Protein AF-A0A380QRN2-F1 (afdb_monomer_lite)

Structure (mmCIF, N/CA/C/O backbone):
data_AF-A0A380QRN2-F1
#
_entry.id   AF-A0A380QRN2-F1
#
loop_
_atom_site.group_PDB
_atom_site.id
_atom_site.type_symbol
_atom_site.label_atom_id
_atom_site.label_alt_id
_atom_site.label_comp_id
_atom_site.label_asym_id
_atom_site.label_entity_id
_atom_site.label_seq_id
_atom_site.pdbx_PDB_ins_code
_atom_site.Cartn_x
_atom_site.Cartn_y
_atom_site.Cartn_z
_atom_site.occupancy
_atom_site.B_iso_or_equiv
_atom_site.auth_seq_id
_atom_site.auth_comp_id
_atom_site.auth_asym_id
_atom_site.auth_atom_id
_atom_site.pdbx_PDB_model_num
ATOM 1 N N . MET A 1 1 ? -8.365 7.459 8.115 1.00 93.50 1 MET A N 1
ATOM 2 C CA . MET A 1 1 ? -8.285 8.087 6.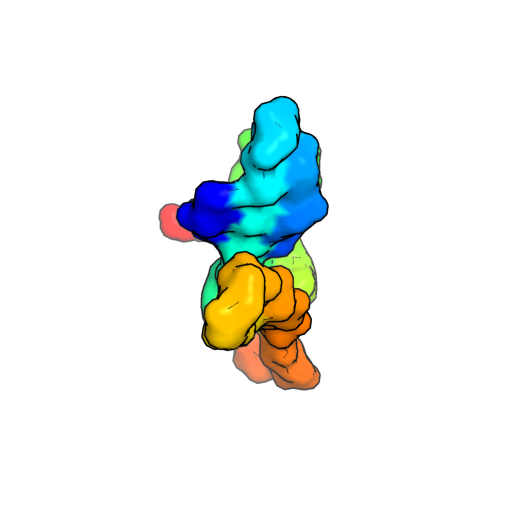777 1.00 93.50 1 MET A CA 1
ATOM 3 C C . MET A 1 1 ? -7.636 7.090 5.842 1.00 93.50 1 MET A C 1
ATOM 5 O O . MET A 1 1 ? -6.624 6.523 6.228 1.00 93.50 1 MET A O 1
ATOM 9 N N . LEU A 1 2 ? -8.219 6.863 4.668 1.00 96.88 2 LEU A N 1
ATOM 10 C CA . LEU A 1 2 ? -7.641 6.019 3.624 1.00 96.88 2 LEU A CA 1
ATOM 11 C C . LEU A 1 2 ? -7.251 6.911 2.444 1.00 96.88 2 LEU A C 1
ATOM 13 O O . LEU A 1 2 ? -8.072 7.709 1.995 1.00 96.88 2 LEU A O 1
ATOM 17 N N . CYS A 1 3 ? -6.021 6.787 1.958 1.00 96.44 3 CYS A N 1
ATOM 18 C CA . CYS A 1 3 ? -5.527 7.518 0.797 1.00 96.44 3 CYS A CA 1
ATOM 19 C C . CYS A 1 3 ? -4.683 6.627 -0.131 1.00 96.44 3 CYS A C 1
ATOM 21 O O . CYS A 1 3 ? -4.381 5.471 0.167 1.00 96.44 3 CYS A O 1
ATOM 23 N N . GLY A 1 4 ? -4.346 7.173 -1.296 1.00 94.62 4 GLY A N 1
ATOM 24 C CA . GLY A 1 4 ? -3.442 6.573 -2.276 1.00 94.62 4 GLY A CA 1
ATOM 25 C C . GLY A 1 4 ? -2.441 7.620 -2.758 1.00 94.62 4 GLY A C 1
ATOM 26 O O . GLY A 1 4 ? -1.933 8.394 -1.950 1.00 94.62 4 GLY A O 1
ATOM 27 N N . HIS A 1 5 ? -2.201 7.678 -4.071 1.00 93.75 5 HIS A N 1
ATOM 28 C CA . HIS A 1 5 ? -1.321 8.636 -4.767 1.00 93.75 5 HIS A CA 1
ATOM 29 C C . HIS A 1 5 ? 0.183 8.506 -4.481 1.00 93.75 5 HIS A C 1
ATOM 31 O O . HIS A 1 5 ? 0.981 8.670 -5.394 1.00 93.75 5 HIS A O 1
ATOM 37 N N . ILE A 1 6 ? 0.588 8.137 -3.266 1.00 93.19 6 ILE A N 1
ATOM 38 C CA . ILE A 1 6 ? 2.010 7.974 -2.920 1.00 93.19 6 ILE A CA 1
ATOM 39 C C . ILE A 1 6 ? 2.619 6.647 -3.401 1.00 93.19 6 ILE A C 1
ATOM 41 O O . ILE A 1 6 ? 3.828 6.472 -3.303 1.00 93.19 6 ILE A O 1
ATOM 45 N N . HIS A 1 7 ? 1.788 5.718 -3.897 1.00 95.38 7 HIS A N 1
ATOM 46 C CA . HIS A 1 7 ? 2.190 4.392 -4.394 1.00 95.38 7 HIS A CA 1
ATOM 47 C C . HIS A 1 7 ? 2.993 3.582 -3.361 1.00 95.38 7 HIS A C 1
ATOM 49 O O . HIS A 1 7 ? 3.935 2.866 -3.693 1.00 95.38 7 HIS A O 1
ATOM 55 N N . GLN A 1 8 ? 2.622 3.729 -2.090 1.00 94.19 8 GLN A N 1
ATOM 56 C CA . GLN A 1 8 ? 3.261 3.082 -0.955 1.00 94.19 8 GLN A CA 1
ATOM 57 C C . GLN A 1 8 ? 2.192 2.563 -0.004 1.00 94.19 8 GLN A C 1
ATOM 59 O O . GLN A 1 8 ? 1.112 3.141 0.145 1.00 94.19 8 GLN A O 1
ATOM 64 N N . GLU A 1 9 ? 2.525 1.464 0.654 1.00 96.06 9 GLU A N 1
ATOM 65 C CA . GLU A 1 9 ? 1.769 0.972 1.790 1.00 96.06 9 GLU A CA 1
ATOM 66 C C . GLU A 1 9 ? 2.111 1.798 3.033 1.00 96.06 9 GLU A C 1
ATOM 68 O O . GLU A 1 9 ? 3.280 2.003 3.352 1.00 96.06 9 GLU A O 1
ATOM 73 N N . LEU A 1 10 ? 1.080 2.249 3.746 1.00 95.81 10 LEU A N 1
ATOM 74 C CA . LEU A 1 10 ? 1.222 2.919 5.034 1.00 95.81 10 LEU A CA 1
ATOM 75 C C . LEU A 1 10 ? 0.120 2.448 5.977 1.00 95.81 10 LEU A C 1
ATOM 77 O O . LEU A 1 10 ? -1.032 2.328 5.556 1.00 95.81 10 LEU A O 1
ATOM 81 N N . ASP A 1 11 ? 0.468 2.235 7.241 1.00 97.00 11 ASP A N 1
ATOM 82 C CA . ASP A 1 11 ? -0.473 2.033 8.340 1.00 97.00 11 ASP A CA 1
ATOM 83 C C . ASP A 1 11 ? 0.126 2.627 9.616 1.00 97.00 11 ASP A C 1
ATOM 85 O O . ASP A 1 11 ? 1.108 2.111 10.149 1.00 97.00 11 ASP A O 1
ATOM 89 N N . LEU A 1 12 ? -0.399 3.771 10.057 1.00 96.25 12 LEU A N 1
ATOM 90 C CA . LEU A 1 12 ? 0.090 4.449 11.257 1.00 96.25 12 LEU A CA 1
ATOM 91 C C . LEU A 1 12 ? -1.021 5.159 12.020 1.00 96.25 12 LEU A C 1
ATOM 93 O O . LEU A 1 12 ? -2.050 5.529 11.453 1.00 96.25 12 LEU A O 1
ATOM 97 N N . ASP A 1 13 ? -0.784 5.402 13.307 1.00 97.00 13 ASP A N 1
ATOM 98 C CA . ASP A 1 13 ? -1.585 6.333 14.094 1.00 97.00 13 ASP A CA 1
ATOM 99 C C . ASP A 1 13 ? -1.022 7.756 13.978 1.00 97.00 13 ASP A C 1
ATOM 101 O O . ASP A 1 13 ? 0.157 8.003 14.234 1.00 97.00 13 ASP A O 1
ATOM 105 N N . TRP A 1 14 ? -1.877 8.699 13.592 1.00 96.88 14 TRP A N 1
ATOM 106 C CA . TRP A 1 14 ? -1.578 10.125 13.559 1.00 96.88 14 TRP A CA 1
ATOM 107 C C . TRP A 1 14 ? -2.518 10.862 14.509 1.00 96.88 14 TRP A C 1
ATOM 109 O O . TRP A 1 14 ? -3.646 11.211 14.148 1.00 96.88 14 TRP A O 1
ATOM 119 N N . TYR A 1 15 ? -2.048 11.107 15.732 1.00 96.94 15 TYR A N 1
ATOM 120 C CA . TYR A 1 15 ? -2.808 11.797 16.780 1.00 96.94 15 TYR A CA 1
ATOM 121 C C . TYR A 1 15 ? -4.175 11.143 17.060 1.00 96.94 15 TYR A C 1
ATOM 123 O O . TYR A 1 15 ? -5.207 11.819 17.079 1.00 96.94 15 TYR A O 1
ATOM 131 N N . GLY A 1 16 ? -4.193 9.820 17.248 1.00 96.56 16 GLY A N 1
ATOM 132 C CA . GLY A 1 16 ? -5.407 9.046 17.522 1.00 96.56 16 GLY A CA 1
ATOM 133 C C . GLY A 1 16 ? -6.277 8.789 16.290 1.00 96.56 16 GLY A C 1
ATOM 134 O O . GLY A 1 16 ? -7.431 8.374 16.417 1.00 96.56 16 GLY A O 1
ATOM 135 N N . LYS A 1 17 ? -5.769 9.081 15.088 1.00 95.56 17 LYS A N 1
ATOM 136 C CA . LYS A 1 17 ? -6.430 8.785 13.816 1.00 95.56 17 LYS A CA 1
ATOM 137 C C . LYS A 1 17 ? -5.564 7.817 13.031 1.00 95.56 17 LYS A C 1
ATOM 139 O O . LYS A 1 17 ? -4.465 8.172 12.623 1.00 95.56 17 LYS A O 1
ATOM 144 N N . A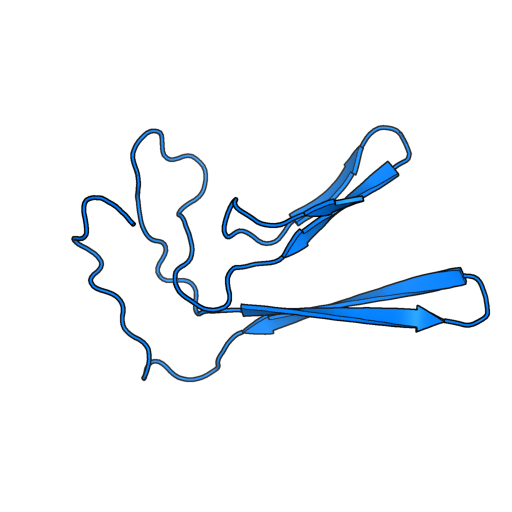RG A 1 18 ? -6.093 6.637 12.715 1.00 96.44 18 ARG A N 1
ATOM 145 C CA . ARG A 1 18 ? -5.414 5.696 11.817 1.00 96.44 18 ARG A CA 1
ATOM 146 C C . ARG A 1 18 ? -5.354 6.254 10.391 1.00 96.44 18 ARG A C 1
ATOM 148 O O . ARG A 1 18 ? -6.389 6.620 9.816 1.00 96.44 18 ARG A O 1
ATOM 155 N N . LEU A 1 19 ? -4.157 6.328 9.822 1.00 97.06 19 LEU A N 1
ATOM 156 C CA . LEU A 1 19 ? -3.884 6.673 8.429 1.00 97.06 19 LEU A CA 1
ATOM 157 C C . LEU A 1 19 ? -3.448 5.417 7.692 1.00 97.06 19 LEU A C 1
ATOM 159 O O . LEU A 1 19 ? -2.484 4.768 8.082 1.00 97.06 19 LEU A O 1
ATOM 163 N N . LEU A 1 20 ? -4.151 5.124 6.605 1.00 98.06 20 LEU A N 1
ATOM 164 C CA . LEU A 1 20 ? -3.853 4.027 5.703 1.00 98.06 20 LEU A CA 1
ATOM 165 C C . LEU A 1 20 ? -3.520 4.595 4.327 1.00 98.06 20 LEU A C 1
ATOM 167 O O . LEU A 1 20 ? -4.307 5.376 3.789 1.00 98.06 20 LEU A O 1
ATOM 171 N N . ALA A 1 21 ? -2.410 4.154 3.742 1.00 97.69 21 ALA A N 1
ATOM 172 C CA . ALA A 1 21 ? -2.151 4.311 2.317 1.00 97.69 21 ALA A CA 1
ATOM 173 C C . ALA A 1 21 ? -2.164 2.942 1.636 1.00 97.69 21 ALA A C 1
ATOM 175 O O . ALA A 1 21 ? -1.633 1.956 2.168 1.00 97.69 21 ALA A O 1
ATOM 176 N N . SER A 1 22 ? -2.829 2.875 0.485 1.00 98.19 22 SER A N 1
ATOM 177 C CA . SER A 1 22 ? -2.825 1.677 -0.354 1.00 98.19 22 SER A CA 1
ATOM 178 C C . SER A 1 22 ? -1.711 1.769 -1.398 1.00 98.19 22 SER A C 1
ATOM 180 O O . SER A 1 22 ? -1.535 2.843 -1.987 1.00 98.19 22 SER A O 1
ATOM 182 N N . PRO A 1 23 ? -0.989 0.664 -1.658 1.00 97.44 23 PRO A N 1
ATOM 183 C CA . PRO A 1 23 ? -0.078 0.599 -2.793 1.00 97.44 23 PRO A CA 1
ATOM 184 C C . PRO A 1 23 ? -0.839 0.803 -4.108 1.00 97.44 23 PRO A C 1
ATOM 186 O O . PRO A 1 23 ? -2.065 0.684 -4.168 1.00 97.44 23 PRO A O 1
ATOM 189 N N . SER A 1 24 ? -0.100 1.121 -5.167 1.00 95.75 24 SER A N 1
ATOM 190 C CA . SER A 1 24 ? -0.684 1.213 -6.504 1.00 95.75 24 SER A CA 1
ATOM 191 C C . SER A 1 24 ? -0.912 -0.177 -7.091 1.00 95.75 24 SER A C 1
ATOM 193 O O . SER A 1 24 ? -0.097 -1.078 -6.893 1.00 95.75 24 SER A O 1
ATOM 195 N N . THR A 1 25 ? -1.961 -0.330 -7.894 1.00 94.50 25 THR A N 1
ATOM 196 C CA . THR A 1 25 ? -2.207 -1.547 -8.681 1.00 94.50 25 THR A CA 1
ATOM 197 C C . THR A 1 25 ? -1.301 -1.662 -9.913 1.00 94.50 25 THR A C 1
ATOM 199 O O . THR A 1 25 ? -1.420 -2.630 -10.660 1.00 94.50 25 THR A O 1
ATOM 202 N N . CYS A 1 26 ? -0.389 -0.706 -10.130 1.00 92.44 26 CYS A N 1
ATOM 203 C CA . CYS A 1 26 ? 0.664 -0.760 -11.145 1.00 92.44 26 CYS A CA 1
ATOM 204 C C . CYS A 1 26 ? 2.061 -0.578 -10.511 1.00 92.44 26 CYS A C 1
ATOM 206 O O . CYS A 1 26 ? 2.486 -1.376 -9.682 1.00 92.44 26 CYS A O 1
ATOM 208 N N . VAL A 1 27 ? 2.797 0.467 -10.877 1.00 92.25 27 VAL A N 1
ATOM 209 C CA . VAL A 1 27 ? 4.159 0.745 -10.407 1.00 92.25 27 VAL A CA 1
ATOM 210 C C . VAL A 1 27 ? 4.187 1.289 -8.982 1.00 92.25 27 VAL A C 1
ATOM 212 O O . VAL A 1 27 ? 3.281 2.020 -8.584 1.00 92.25 27 VAL A O 1
ATOM 215 N N . GLN A 1 28 ? 5.243 0.988 -8.227 1.00 94.00 28 GLN A N 1
ATOM 216 C CA . GLN A 1 28 ? 5.474 1.572 -6.902 1.00 94.00 28 GLN A CA 1
ATOM 217 C C . GLN A 1 28 ? 6.529 2.681 -6.979 1.00 94.00 28 GLN A C 1
ATOM 219 O O . GLN A 1 28 ? 7.393 2.650 -7.856 1.00 94.00 28 GLN A O 1
ATOM 224 N N . PHE A 1 29 ? 6.471 3.657 -6.071 1.00 93.62 29 PHE A N 1
ATOM 225 C CA . PHE A 1 29 ? 7.498 4.700 -5.968 1.00 93.62 29 PHE A CA 1
ATOM 226 C C . PHE A 1 29 ? 8.432 4.428 -4.807 1.00 93.62 29 PHE A C 1
ATOM 228 O O . PHE A 1 29 ? 7.987 4.126 -3.697 1.00 93.62 29 PHE A O 1
ATOM 235 N N . LYS A 1 30 ? 9.728 4.601 -5.060 1.00 92.50 30 LYS A N 1
ATOM 236 C CA . LYS A 1 30 ? 10.762 4.363 -4.065 1.00 92.50 30 LYS A CA 1
ATOM 237 C C . LYS A 1 30 ? 10.670 5.411 -2.949 1.00 92.50 30 LYS A C 1
ATOM 239 O O . LYS A 1 30 ? 10.675 6.614 -3.237 1.00 92.50 30 LYS A O 1
ATOM 244 N N . PRO A 1 31 ? 10.604 5.003 -1.671 1.00 90.81 31 PRO A N 1
ATOM 245 C CA . PRO A 1 31 ? 10.548 5.948 -0.566 1.00 9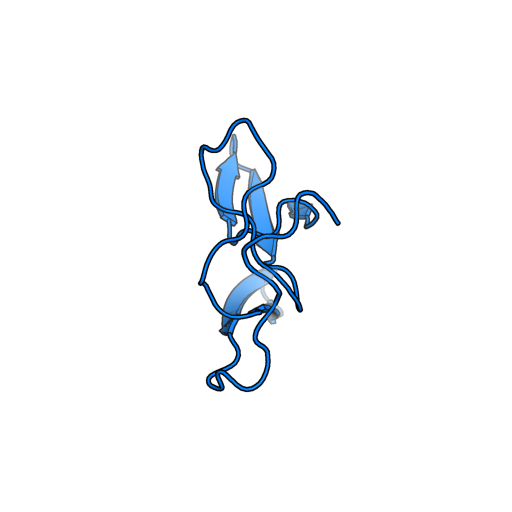0.81 31 PRO A CA 1
ATOM 246 C C . PRO A 1 31 ? 11.852 6.750 -0.451 1.00 90.81 31 PRO A C 1
ATOM 248 O O . PRO A 1 31 ? 12.920 6.314 -0.883 1.00 90.81 31 PRO A O 1
ATOM 251 N N . HIS A 1 32 ? 11.760 7.934 0.161 1.00 88.69 32 HIS A N 1
ATOM 252 C CA . HIS A 1 32 ? 12.902 8.818 0.449 1.00 88.69 32 HIS A CA 1
ATOM 253 C C . HIS A 1 32 ? 13.707 9.276 -0.783 1.00 88.69 32 HIS A C 1
ATOM 255 O O . HIS A 1 32 ? 14.896 9.572 -0.673 1.00 88.69 32 HIS A O 1
ATOM 261 N N . CYS A 1 33 ? 13.056 9.371 -1.944 1.00 86.81 33 CYS A N 1
ATOM 262 C CA . CYS A 1 33 ? 13.647 9.891 -3.174 1.00 86.81 33 CYS A CA 1
ATOM 263 C C . CYS A 1 33 ? 13.103 11.295 -3.474 1.00 86.81 33 CYS A C 1
ATOM 265 O O . CYS A 1 33 ? 11.897 11.522 -3.427 1.00 86.81 33 CYS A O 1
ATOM 267 N N . THR A 1 34 ? 13.993 12.246 -3.769 1.00 82.88 34 THR A N 1
ATOM 268 C CA . THR A 1 34 ? 13.607 13.617 -4.159 1.00 82.88 34 THR A CA 1
ATOM 269 C C . THR A 1 34 ? 13.079 13.670 -5.590 1.00 82.88 34 THR A C 1
ATOM 271 O O . THR A 1 34 ? 12.190 14.458 -5.904 1.00 82.88 34 THR A O 1
ATOM 274 N N . ASN A 1 35 ? 13.635 12.825 -6.455 1.00 87.00 35 ASN A N 1
ATOM 275 C CA . ASN A 1 35 ? 13.250 12.708 -7.852 1.00 87.00 35 ASN A CA 1
ATOM 276 C C . ASN A 1 35 ? 12.308 11.515 -8.012 1.00 87.00 35 ASN A C 1
ATOM 278 O O . ASN A 1 35 ? 12.333 10.583 -7.205 1.00 87.00 35 ASN A O 1
ATOM 282 N N . PHE A 1 36 ? 11.504 11.533 -9.075 1.00 85.94 36 PHE A N 1
ATOM 283 C CA . PHE A 1 36 ? 10.712 10.376 -9.472 1.00 85.94 36 PHE A CA 1
ATOM 284 C C . PHE A 1 36 ? 11.623 9.150 -9.598 1.00 85.94 36 PHE A C 1
ATOM 286 O O . PHE A 1 36 ? 12.665 9.200 -10.247 1.00 85.94 36 PHE A O 1
ATOM 293 N N . THR A 1 37 ? 11.287 8.072 -8.896 1.00 90.38 37 THR A N 1
ATOM 294 C CA . THR A 1 37 ? 12.062 6.830 -8.906 1.00 90.38 37 THR A CA 1
ATOM 295 C C . THR A 1 37 ? 11.106 5.673 -8.682 1.00 90.38 37 THR A C 1
ATOM 297 O O . THR A 1 37 ? 10.388 5.645 -7.678 1.00 90.38 37 THR A O 1
ATOM 300 N N . LEU A 1 38 ? 11.097 4.722 -9.612 1.00 91.62 38 LEU A N 1
ATOM 301 C CA . LEU A 1 38 ? 10.312 3.501 -9.478 1.00 91.62 38 LEU A CA 1
ATOM 302 C C . LEU A 1 38 ? 10.961 2.545 -8.468 1.00 91.62 38 LEU A C 1
ATOM 304 O O . LEU A 1 38 ? 12.186 2.460 -8.362 1.00 91.62 38 LEU A O 1
ATOM 308 N N . ASP A 1 39 ? 10.128 1.834 -7.716 1.00 91.44 39 ASP A N 1
ATOM 309 C CA . ASP A 1 39 ? 10.544 0.734 -6.848 1.00 91.44 39 ASP A CA 1
ATOM 310 C C . ASP A 1 39 ? 10.340 -0.610 -7.563 1.00 91.44 39 ASP A C 1
ATOM 312 O O . ASP A 1 39 ? 9.449 -0.752 -8.401 1.00 91.44 39 ASP A O 1
ATOM 316 N N . THR A 1 40 ? 11.149 -1.609 -7.216 1.00 89.44 40 THR A N 1
ATOM 317 C CA . THR A 1 40 ? 11.045 -2.979 -7.745 1.00 89.44 40 THR A CA 1
ATOM 318 C C . THR A 1 40 ? 9.957 -3.794 -7.048 1.00 89.44 40 THR A C 1
ATOM 320 O O . THR A 1 40 ? 9.745 -4.957 -7.374 1.00 89.44 40 THR A O 1
ATOM 323 N N . VAL A 1 41 ? 9.293 -3.219 -6.043 1.00 91.81 41 VAL A N 1
ATOM 324 C CA . VAL A 1 41 ? 8.193 -3.876 -5.338 1.00 91.81 41 VAL A CA 1
ATOM 325 C C . VAL A 1 41 ? 7.019 -4.095 -6.296 1.00 91.81 41 VAL A C 1
ATOM 327 O O . VAL A 1 41 ? 6.587 -3.176 -6.990 1.00 91.81 41 VAL A O 1
ATOM 330 N N . ALA A 1 42 ? 6.468 -5.310 -6.288 1.00 93.00 42 ALA A N 1
ATOM 331 C CA . ALA A 1 42 ? 5.351 -5.689 -7.143 1.00 93.00 42 ALA A CA 1
ATOM 332 C C . ALA A 1 42 ? 4.094 -4.814 -6.919 1.00 93.00 42 ALA A C 1
ATOM 334 O O . ALA A 1 42 ? 3.865 -4.323 -5.795 1.00 93.00 42 ALA A O 1
ATOM 335 N N . PRO A 1 43 ? 3.242 -4.663 -7.958 1.00 94.44 43 PRO A N 1
ATOM 336 C CA . PRO A 1 43 ? 1.928 -4.044 -7.831 1.00 94.44 43 PRO A CA 1
ATOM 337 C C . PRO A 1 43 ? 1.129 -4.639 -6.675 1.00 94.44 43 PRO A C 1
ATOM 339 O O . PRO A 1 43 ? 1.226 -5.836 -6.399 1.00 94.44 43 PRO A O 1
ATOM 342 N N . GLY A 1 44 ? 0.318 -3.820 -6.010 1.00 95.88 44 GLY A N 1
ATOM 343 C CA . GLY A 1 44 ? -0.452 -4.268 -4.859 1.00 95.88 44 GLY A CA 1
ATOM 344 C C . GLY A 1 44 ? -1.794 -3.577 -4.688 1.00 95.88 44 GLY A C 1
ATOM 345 O O . GLY A 1 44 ? -2.093 -2.560 -5.307 1.00 95.88 44 GLY A O 1
ATOM 346 N N . TRP A 1 45 ? -2.606 -4.143 -3.808 1.00 97.38 45 TRP A N 1
ATOM 347 C CA . TRP A 1 45 ? -3.894 -3.606 -3.384 1.00 97.38 45 TRP A CA 1
ATOM 348 C C . TRP A 1 45 ? -4.119 -3.908 -1.904 1.00 97.38 45 TRP A C 1
ATOM 350 O O . TRP A 1 45 ? -3.344 -4.630 -1.277 1.00 97.38 45 TRP A O 1
ATOM 360 N N . ARG A 1 46 ? -5.179 -3.339 -1.330 1.00 98.38 46 ARG A N 1
ATOM 361 C CA . ARG A 1 46 ? -5.532 -3.509 0.079 1.00 98.38 46 ARG A CA 1
ATOM 362 C C . ARG A 1 46 ? -6.965 -4.013 0.213 1.00 98.38 46 ARG A C 1
ATOM 364 O O . ARG A 1 46 ? -7.876 -3.397 -0.336 1.00 98.38 46 ARG A O 1
ATOM 371 N N . TYR A 1 47 ? -7.162 -5.082 0.977 1.00 98.31 47 TYR A N 1
ATOM 372 C CA . TYR A 1 47 ? -8.470 -5.481 1.489 1.00 98.31 47 TYR A CA 1
ATOM 373 C C . TYR A 1 47 ? -8.807 -4.705 2.765 1.00 98.31 47 TYR A C 1
ATOM 375 O O . TYR A 1 47 ? -7.922 -4.363 3.559 1.00 98.31 47 TYR A O 1
ATOM 383 N N . LEU A 1 48 ? -10.093 -4.402 2.926 1.00 98.19 48 LEU A N 1
ATOM 384 C CA . LEU A 1 48 ? -10.669 -3.745 4.094 1.00 98.19 48 LEU A CA 1
ATOM 385 C C . LEU A 1 48 ? -11.907 -4.537 4.499 1.00 98.19 48 LEU A C 1
ATOM 387 O O . LEU A 1 48 ? -12.927 -4.474 3.810 1.00 98.19 48 LEU A O 1
ATOM 391 N N . ASP A 1 49 ? -11.813 -5.239 5.617 1.00 98.44 49 ASP A N 1
ATOM 392 C CA . ASP A 1 49 ? -12.923 -5.980 6.193 1.00 98.44 49 ASP A CA 1
ATOM 393 C C . ASP A 1 49 ? -13.516 -5.153 7.336 1.00 98.44 49 ASP A C 1
ATOM 395 O O . ASP A 1 49 ? -12.862 -4.852 8.339 1.00 98.44 49 ASP A O 1
ATOM 399 N N . LEU A 1 50 ? -14.761 -4.715 7.137 1.00 97.88 50 LEU A N 1
ATOM 400 C CA . LEU A 1 50 ? -15.521 -3.909 8.090 1.00 97.88 50 LEU A CA 1
ATOM 401 C C . LEU A 1 50 ? -16.409 -4.835 8.917 1.00 97.88 50 LEU A C 1
ATOM 403 O O . LEU A 1 50 ? -17.418 -5.342 8.422 1.00 97.88 50 LEU A O 1
ATOM 407 N N . LEU A 1 51 ? -16.030 -5.060 10.172 1.00 98.38 51 LEU A N 1
ATOM 408 C CA . LEU A 1 51 ? -16.729 -5.981 11.059 1.00 98.38 51 LEU A CA 1
ATOM 409 C C . LEU A 1 51 ? -17.926 -5.303 11.763 1.00 98.38 51 LEU A C 1
ATOM 411 O O . LEU A 1 51 ? -17.935 -4.080 11.942 1.00 98.38 51 LEU A O 1
ATOM 415 N N . PRO A 1 52 ? -18.954 -6.068 12.192 1.00 98.31 52 PRO A N 1
ATOM 416 C CA . PRO A 1 52 ? -20.161 -5.508 12.816 1.00 98.31 52 PRO A CA 1
ATOM 417 C C . PRO A 1 52 ? -19.934 -4.752 14.133 1.00 98.31 52 PRO A C 1
ATOM 419 O O . PRO A 1 52 ? -20.772 -3.944 14.526 1.00 98.31 52 PRO A O 1
ATOM 422 N N . ASP A 1 53 ? -18.827 -5.019 14.825 1.00 97.81 53 ASP A N 1
ATOM 423 C CA . ASP A 1 53 ? -18.421 -4.345 16.064 1.00 97.81 53 ASP A CA 1
ATOM 424 C C . ASP A 1 53 ? -17.699 -3.007 15.811 1.00 97.81 53 ASP A C 1
ATOM 426 O O . ASP A 1 53 ? -17.334 -2.308 16.756 1.00 97.81 53 ASP A O 1
ATOM 430 N N . GLY A 1 54 ? -17.513 -2.634 14.541 1.00 95.88 54 GLY A N 1
ATOM 431 C CA . GLY A 1 54 ? -16.775 -1.445 14.130 1.00 95.88 54 GLY A CA 1
ATOM 432 C C . GLY A 1 54 ? -15.269 -1.671 13.985 1.00 95.88 54 GLY A C 1
ATOM 433 O O . GLY A 1 54 ? -14.552 -0.718 13.669 1.00 95.88 54 GLY A O 1
ATOM 434 N N . THR A 1 55 ? -14.781 -2.899 14.179 1.00 96.69 55 THR A N 1
ATOM 435 C CA . THR A 1 55 ? -13.385 -3.251 13.921 1.00 96.69 55 THR A CA 1
ATOM 436 C C . THR A 1 55 ? -13.098 -3.213 12.417 1.00 96.69 55 THR A C 1
ATOM 438 O O . THR A 1 55 ? -13.903 -3.648 11.593 1.00 96.69 55 THR A O 1
ATOM 441 N N . LEU A 1 56 ? -11.931 -2.670 12.061 1.00 96.31 56 LEU A N 1
ATOM 442 C CA . LEU A 1 56 ? -11.397 -2.681 10.702 1.00 96.31 56 LEU A CA 1
ATOM 443 C C . LEU A 1 56 ? -10.192 -3.619 10.637 1.00 96.31 56 LEU A C 1
ATOM 445 O O . LEU A 1 56 ? -9.117 -3.288 11.156 1.00 96.31 56 LEU A O 1
ATOM 449 N N . GLU A 1 57 ? -10.357 -4.727 9.927 1.00 97.75 57 GLU A N 1
ATOM 450 C CA . GLU A 1 57 ? -9.259 -5.594 9.509 1.00 97.75 57 GLU A CA 1
ATOM 451 C C . GLU A 1 57 ? -8.791 -5.190 8.107 1.00 97.75 57 GLU A C 1
ATOM 453 O O . GLU A 1 57 ? -9.554 -4.686 7.280 1.00 97.75 57 GLU A O 1
ATOM 458 N N . THR A 1 58 ? -7.492 -5.313 7.850 1.00 98.25 58 THR A N 1
ATOM 459 C CA . THR A 1 58 ? -6.926 -4.914 6.564 1.00 98.25 58 THR A CA 1
ATOM 460 C C . THR A 1 58 ? -5.696 -5.729 6.223 1.00 98.25 58 THR A C 1
ATOM 462 O O . THR A 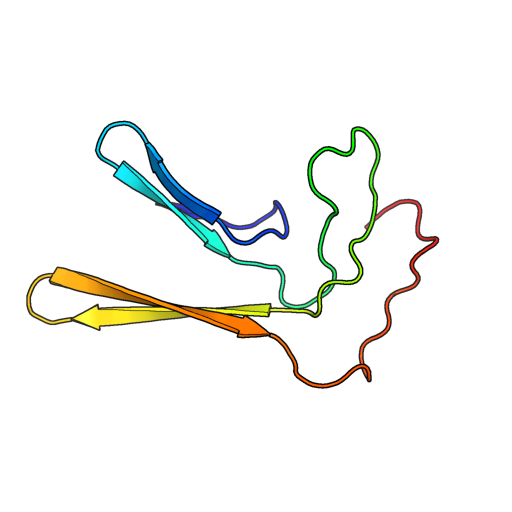1 58 ? -4.884 -6.035 7.092 1.00 98.25 58 THR A O 1
ATOM 465 N N . GLU A 1 59 ? -5.549 -6.034 4.939 1.00 98.19 59 GLU A N 1
ATOM 466 C CA . GLU A 1 59 ? -4.432 -6.801 4.409 1.00 98.19 59 GLU A CA 1
ATOM 467 C C . GLU A 1 59 ? -3.965 -6.191 3.090 1.00 98.19 59 GLU A C 1
ATOM 469 O O . GLU A 1 59 ? -4.783 -5.897 2.216 1.00 98.19 59 GLU A O 1
ATOM 474 N N . VAL A 1 60 ? -2.653 -6.017 2.929 1.00 98.06 60 VAL A N 1
ATOM 475 C CA . VAL A 1 60 ? -2.062 -5.689 1.631 1.00 98.06 60 VAL A CA 1
ATOM 476 C C . VAL A 1 60 ? -1.693 -6.973 0.904 1.00 98.06 60 VAL A C 1
ATOM 478 O O . VAL A 1 60 ? -1.035 -7.856 1.447 1.00 98.06 60 VAL A O 1
ATOM 481 N N . ARG A 1 61 ? -2.110 -7.057 -0.356 1.00 97.31 61 ARG A N 1
ATOM 482 C CA . ARG A 1 61 ? -1.742 -8.122 -1.285 1.00 97.31 61 ARG A CA 1
ATOM 483 C C . ARG A 1 61 ? -0.908 -7.542 -2.409 1.00 97.31 61 ARG A C 1
ATOM 485 O O . ARG A 1 61 ? -1.089 -6.386 -2.792 1.00 97.31 61 ARG A O 1
ATOM 492 N N . ARG A 1 62 ? -0.003 -8.356 -2.935 1.00 95.50 62 ARG A N 1
ATOM 493 C CA . ARG A 1 62 ? 0.826 -8.023 -4.090 1.00 95.50 62 ARG A CA 1
ATOM 494 C C . ARG A 1 62 ? 0.719 -9.129 -5.123 1.00 95.50 62 ARG A C 1
ATOM 496 O O . ARG A 1 62 ? 0.364 -10.253 -4.779 1.00 95.50 62 ARG A O 1
ATOM 503 N N . LEU A 1 63 ? 0.958 -8.787 -6.383 1.00 93.56 63 LEU A N 1
ATOM 504 C CA . LEU A 1 63 ? 1.040 -9.789 -7.439 1.00 93.56 63 LEU A CA 1
ATOM 505 C C . LEU A 1 63 ? 2.266 -10.677 -7.206 1.00 93.56 63 LEU A C 1
ATOM 507 O O . LEU A 1 63 ? 3.367 -10.165 -7.029 1.00 93.56 63 LEU A O 1
ATOM 511 N N . ASP A 1 64 ? 2.065 -11.993 -7.254 1.00 88.75 64 ASP A N 1
ATOM 512 C CA . ASP A 1 64 ? 3.134 -12.996 -7.110 1.00 88.75 64 ASP A CA 1
ATOM 513 C C . ASP A 1 64 ? 3.914 -13.233 -8.421 1.00 88.75 64 ASP A C 1
ATOM 515 O O . ASP A 1 64 ? 4.852 -14.026 -8.459 1.00 88.75 64 ASP A O 1
ATOM 519 N N . SER A 1 65 ? 3.507 -12.582 -9.515 1.00 80.56 65 SER A N 1
ATOM 520 C CA . SER A 1 65 ? 4.097 -12.740 -10.846 1.00 80.56 65 SER A CA 1
ATOM 521 C C . SER A 1 65 ? 4.922 -11.526 -11.261 1.00 80.56 65 SER A C 1
ATOM 523 O O . SER A 1 65 ? 4.443 -10.396 -11.158 1.00 80.56 65 SER A O 1
ATOM 525 N N . ASP A 1 66 ? 6.054 -11.777 -11.915 1.00 72.94 66 ASP A N 1
ATOM 526 C CA . ASP A 1 66 ? 6.884 -10.745 -12.555 1.00 72.94 66 ASP A CA 1
ATOM 527 C C . ASP A 1 66 ? 6.460 -10.437 -14.008 1.00 72.94 66 ASP A C 1
ATOM 529 O O . ASP A 1 66 ? 7.195 -9.794 -14.758 1.00 72.94 66 ASP A O 1
ATOM 533 N N . GLU A 1 67 ? 5.277 -10.894 -14.446 1.00 76.06 67 GLU A N 1
ATOM 534 C CA . GLU A 1 67 ? 4.766 -10.608 -15.800 1.00 76.06 67 GLU A CA 1
ATOM 535 C C . GLU A 1 67 ? 4.568 -9.104 -16.041 1.00 76.06 67 GLU A C 1
ATOM 537 O O . GLU A 1 67 ? 4.688 -8.626 -17.171 1.00 76.06 67 GLU A O 1
ATOM 542 N N . PHE A 1 68 ? 4.303 -8.342 -14.978 1.00 75.62 68 PHE A N 1
ATOM 543 C CA . PHE A 1 68 ? 4.298 -6.888 -15.029 1.00 75.62 68 PHE A CA 1
ATOM 544 C C . PHE A 1 68 ? 5.695 -6.343 -14.715 1.00 75.62 68 PHE A C 1
ATOM 546 O O . PHE A 1 68 ? 6.097 -6.274 -13.556 1.00 75.62 68 PHE A O 1
ATOM 553 N N . ASN A 1 69 ? 6.411 -5.909 -15.754 1.00 73.94 69 ASN A N 1
ATOM 554 C CA . ASN A 1 69 ? 7.748 -5.333 -15.638 1.00 73.94 69 ASN A CA 1
ATOM 555 C C . ASN A 1 69 ? 7.757 -3.903 -16.213 1.00 73.94 69 ASN A C 1
ATOM 557 O O . ASN A 1 69 ? 7.842 -3.732 -17.435 1.00 73.94 69 ASN A O 1
ATOM 561 N N . PRO A 1 70 ? 7.566 -2.867 -15.374 1.00 77.56 70 PRO A N 1
ATOM 562 C CA . PRO A 1 70 ? 7.573 -1.489 -15.843 1.00 77.56 70 PRO A CA 1
ATOM 563 C C . PRO A 1 70 ? 8.977 -1.075 -16.291 1.00 77.56 70 PRO A C 1
ATOM 565 O O . PRO A 1 70 ? 9.979 -1.565 -15.777 1.00 77.56 70 PRO A O 1
ATOM 568 N N . ASN A 1 71 ? 9.060 -0.131 -17.232 1.00 82.06 71 ASN A N 1
ATOM 569 C CA . ASN A 1 71 ? 10.348 0.445 -17.603 1.00 82.06 71 ASN A CA 1
ATOM 570 C C . ASN A 1 71 ? 10.933 1.212 -16.407 1.00 82.06 71 ASN A C 1
ATOM 572 O O . ASN A 1 71 ? 10.485 2.318 -16.104 1.00 82.06 71 ASN A O 1
ATOM 576 N N . MET 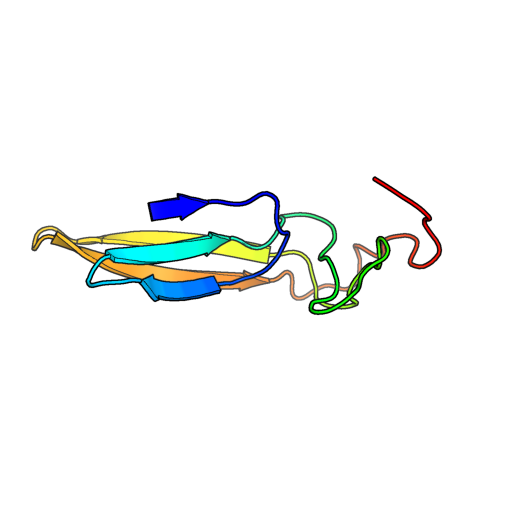A 1 72 ? 11.933 0.623 -15.753 1.00 82.69 72 MET A N 1
ATOM 577 C CA . MET A 1 72 ? 12.575 1.185 -14.562 1.00 82.69 72 MET A CA 1
ATOM 578 C C . MET A 1 72 ? 13.376 2.463 -14.847 1.00 82.69 72 MET A C 1
ATOM 580 O O . MET A 1 72 ? 13.670 3.199 -13.909 1.00 82.69 72 MET A O 1
ATOM 584 N N . ASP A 1 73 ? 13.659 2.755 -16.120 1.00 82.06 73 ASP A N 1
ATOM 585 C CA . ASP A 1 73 ? 14.363 3.961 -16.572 1.00 82.06 73 ASP A CA 1
ATOM 586 C C . ASP A 1 73 ? 13.401 5.096 -16.978 1.00 82.06 73 ASP A C 1
ATOM 588 O O . ASP A 1 73 ? 13.791 6.045 -17.657 1.00 82.06 73 ASP A O 1
ATOM 592 N N . ALA A 1 74 ? 12.114 4.997 -16.635 1.00 81.38 74 ALA A N 1
ATOM 593 C CA . ALA A 1 74 ? 11.160 6.067 -16.904 1.00 81.38 74 ALA A CA 1
ATOM 594 C C . ALA A 1 74 ? 11.443 7.306 -16.031 1.00 81.38 74 ALA A C 1
ATOM 596 O O . ALA A 1 74 ? 11.530 7.208 -14.809 1.00 81.38 74 ALA A O 1
ATOM 597 N N . ASP A 1 75 ? 11.485 8.488 -16.654 1.00 75.50 75 ASP A N 1
ATOM 598 C CA . ASP A 1 75 ? 11.686 9.776 -15.966 1.00 75.50 75 ASP A CA 1
ATOM 599 C C . ASP A 1 75 ? 10.378 10.397 -15.416 1.00 75.50 75 ASP A C 1
ATOM 601 O O . ASP A 1 75 ? 10.392 11.493 -14.849 1.00 75.50 75 ASP A O 1
ATOM 605 N N . GLY A 1 76 ? 9.231 9.724 -15.579 1.00 69.06 76 GLY A N 1
ATOM 606 C CA . GLY A 1 76 ? 7.924 10.199 -15.108 1.00 69.06 76 GLY A CA 1
ATOM 607 C C . GLY A 1 76 ? 6.767 9.214 -15.331 1.00 69.06 76 GLY A C 1
ATOM 608 O O . GLY A 1 76 ? 6.968 8.131 -15.885 1.00 69.06 76 GLY A O 1
ATOM 609 N N . TYR A 1 77 ? 5.561 9.612 -14.896 1.00 67.81 77 TYR A N 1
ATOM 610 C CA . TYR A 1 77 ? 4.291 8.879 -15.032 1.00 67.81 77 TYR A CA 1
ATOM 611 C C . TYR A 1 77 ? 3.121 9.803 -15.384 1.00 67.81 77 TYR A C 1
ATOM 613 O O . TYR A 1 77 ? 3.186 11.000 -15.015 1.00 67.81 77 TYR A O 1
#

Radius of gyration: 14.42 Å; chains: 1; bounding box: 34×27×35 Å

InterPro domains:
  IPR029052 Metallo-dependent phosphatase-like [G3DSA:3.60.21.10] (1-75)
  IPR029052 Metallo-dependent phosphatase-like [SSF56300] (1-73)

pLDDT: mean 91.72, std 7.73, range [6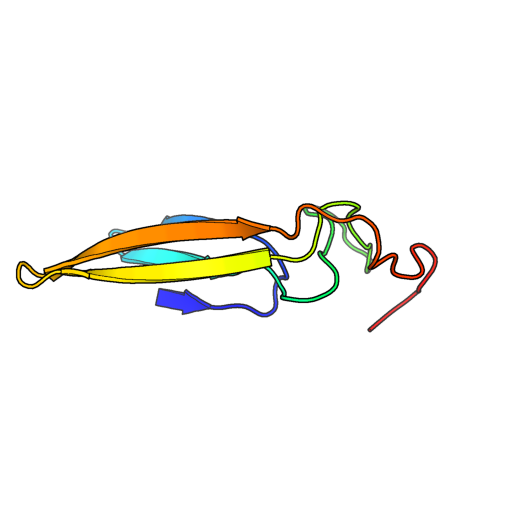7.81, 98.44]

Organism: Yersinia ruckeri (NCBI:txid29486)

Foldseek 3Di:
DEEEPQQDFDWDDDPNDTYTYFHAQAWHFDPPDPFTFTDPFAGKGKDWDQDPVRDTDMDIDGDPDPPRDDDRPDRDD

Sequence (77 aa):
MLCGHIHQELDLDWYGKRLLASPSTCVQFKPHCTNFTLDTVAPGWRYLDLLPDGTLETEVRRLDSDEFNPNMDADGY

Secondary structure (DSSP, 8-state):
-EE-SS-S-EEEEETTEEEEEPPPSSPEEPTT-SS--EESSPPEEEEEEE-TTS-EEEEEEE-S-TT----TT-S--